Protein AF-A0A1F6EHT1-F1 (afdb_monomer_lite)

pLDDT: mean 70.1, std 18.64, range [30.33, 92.06]

InterPro domains:
  IPR003477 mRNA interferase PemK-like [PF02452] (6-101)
  IPR011067 Plasmid maintenance toxin/Cell growth inhibitor [G3DSA:2.30.30.110] (2-105)

Secondary structure (DSSP, 8-state):
--HHHHHHSEEEE--EES-----TTEEEE-S--B-----S-------S-TTS-TT--TT---EEEESS--EEEESTTTTPPP--B--HHHHHHHHHHHHHHTTSS--

Organism: NCBI:txid1798511

Sequence (107 aa):
MRSYTKASGLCTVCPITSQVKGYANEISLTGDVERARYESAAFVSSSRGARNRSRFTTGGIVGAILSDQHKTIDIDARALRRVGKVPPAVLADIRTHIGLILGIIPA

Structure (mmCIF, N/CA/C/O backbone):
data_AF-A0A1F6EHT1-F1
#
_entry.id   AF-A0A1F6EHT1-F1
#
loop_
_atom_site.group_PDB
_atom_site.id
_atom_site.type_symbol
_atom_site.label_atom_id
_atom_site.label_alt_id
_atom_site.label_comp_id
_atom_site.label_asym_id
_atom_site.label_entity_id
_atom_site.label_seq_id
_atom_site.pdbx_PDB_ins_code
_atom_site.Cartn_x
_atom_site.Cartn_y
_atom_site.Cartn_z
_atom_site.occupancy
_atom_site.B_iso_or_equiv
_atom_site.auth_seq_id
_atom_site.auth_comp_id
_atom_site.auth_asym_id
_atom_site.auth_atom_id
_atom_site.pdbx_PDB_model_num
ATOM 1 N N . MET A 1 1 ? 1.985 -1.085 -14.620 1.00 59.44 1 MET A N 1
ATOM 2 C CA . MET A 1 1 ? 3.240 -0.903 -13.855 1.00 59.44 1 MET A CA 1
ATOM 3 C C . MET A 1 1 ? 3.783 0.476 -14.166 1.00 59.44 1 MET A C 1
ATOM 5 O O . MET A 1 1 ? 3.629 0.908 -15.301 1.00 59.44 1 MET A O 1
ATOM 9 N N . ARG A 1 2 ? 4.326 1.189 -13.173 1.00 69.88 2 ARG A N 1
ATOM 10 C CA . ARG A 1 2 ? 4.923 2.516 -13.395 1.00 69.88 2 ARG A CA 1
ATOM 11 C C . ARG A 1 2 ? 6.262 2.371 -14.124 1.00 69.88 2 ARG A C 1
ATOM 13 O O . ARG A 1 2 ? 6.913 1.337 -14.003 1.00 69.88 2 ARG A O 1
ATOM 20 N N . SER A 1 3 ? 6.670 3.417 -14.836 1.00 65.44 3 SER A N 1
ATOM 21 C CA . SER A 1 3 ? 7.888 3.464 -15.657 1.00 65.44 3 SER A CA 1
ATOM 22 C C . SER A 1 3 ? 9.146 3.068 -14.873 1.00 65.44 3 SER A C 1
ATOM 24 O O . SER A 1 3 ? 9.968 2.310 -15.375 1.00 65.44 3 SER A O 1
ATOM 26 N N . TYR A 1 4 ? 9.239 3.491 -13.606 1.00 70.88 4 TYR A N 1
ATOM 27 C CA . TYR A 1 4 ? 10.358 3.170 -12.713 1.00 70.88 4 TYR A CA 1
ATOM 28 C C . TYR A 1 4 ? 10.509 1.666 -12.448 1.00 70.88 4 TYR A C 1
ATOM 30 O O . TYR A 1 4 ? 11.607 1.135 -12.531 1.00 70.88 4 TYR A O 1
ATOM 38 N N . THR A 1 5 ? 9.401 0.962 -12.207 1.00 77.25 5 THR A N 1
ATOM 39 C CA . THR A 1 5 ? 9.394 -0.481 -11.920 1.00 77.25 5 THR A CA 1
ATOM 40 C C . THR A 1 5 ? 9.936 -1.306 -13.091 1.00 77.25 5 THR A C 1
ATOM 42 O O . THR A 1 5 ? 10.556 -2.341 -12.883 1.00 77.25 5 THR A O 1
ATOM 45 N N . LYS A 1 6 ? 9.716 -0.842 -14.329 1.00 75.56 6 LYS A N 1
ATOM 46 C CA . LYS A 1 6 ? 10.258 -1.476 -15.539 1.00 75.56 6 LYS A CA 1
ATOM 47 C C . LYS A 1 6 ? 11.750 -1.178 -15.722 1.00 75.56 6 LYS A C 1
ATOM 49 O O . LYS A 1 6 ? 12.467 -2.018 -16.243 1.00 75.56 6 LYS A O 1
ATOM 54 N N . ALA A 1 7 ? 12.197 0.012 -15.326 1.00 79.06 7 ALA A N 1
ATOM 55 C CA . ALA A 1 7 ? 13.584 0.435 -15.479 1.00 79.06 7 ALA A CA 1
ATOM 56 C C . ALA A 1 7 ? 14.520 -0.198 -14.436 1.00 79.06 7 ALA A C 1
ATOM 58 O O . ALA A 1 7 ? 15.658 -0.508 -14.763 1.00 79.06 7 ALA A O 1
ATOM 59 N N . SER A 1 8 ? 14.054 -0.385 -13.196 1.00 82.00 8 SER A N 1
ATOM 60 C CA . SER A 1 8 ? 14.879 -0.917 -12.104 1.00 82.00 8 SER A CA 1
ATOM 61 C C . SER A 1 8 ? 14.806 -2.435 -11.936 1.00 82.00 8 SER A 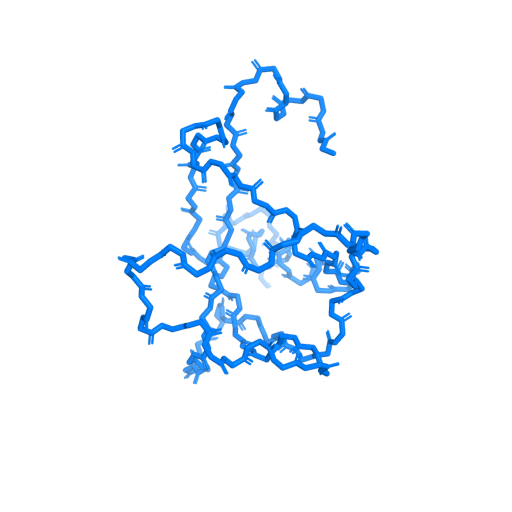C 1
ATOM 63 O O . SER A 1 8 ? 15.639 -2.987 -11.228 1.00 82.00 8 SER A O 1
ATOM 65 N N . GLY A 1 9 ? 13.787 -3.102 -12.491 1.00 83.25 9 GLY A N 1
ATOM 66 C CA . GLY A 1 9 ? 13.484 -4.509 -12.180 1.00 83.25 9 GLY A CA 1
ATOM 67 C C . GLY A 1 9 ? 13.008 -4.736 -10.735 1.00 83.25 9 GLY A C 1
ATOM 68 O O . GLY A 1 9 ? 12.704 -5.862 -10.345 1.00 83.25 9 GLY A O 1
ATOM 69 N N . LEU A 1 10 ? 12.896 -3.670 -9.932 1.00 86.81 10 LEU A N 1
ATOM 70 C CA . LEU A 1 10 ? 12.541 -3.721 -8.518 1.00 86.81 10 LEU A CA 1
ATOM 71 C C . LEU A 1 10 ? 11.127 -3.192 -8.278 1.00 86.81 10 LEU A C 1
ATOM 73 O O . LEU A 1 10 ? 10.684 -2.204 -8.876 1.00 86.81 10 LEU A O 1
ATOM 77 N N . CYS A 1 11 ? 10.426 -3.805 -7.327 1.00 86.06 11 CYS A N 1
ATOM 78 C CA . CYS A 1 11 ? 9.172 -3.279 -6.806 1.00 86.06 11 CYS A CA 1
ATOM 79 C C . CYS A 1 11 ? 9.140 -3.254 -5.277 1.00 86.06 11 CYS A C 1
ATOM 81 O O . CYS A 1 11 ? 9.683 -4.124 -4.594 1.00 86.06 11 CYS A O 1
ATOM 83 N N . THR A 1 12 ? 8.464 -2.237 -4.745 1.00 87.25 12 THR A N 1
ATOM 84 C CA . THR A 1 12 ? 8.114 -2.153 -3.327 1.00 87.25 12 THR A CA 1
ATOM 85 C C . THR A 1 12 ? 6.776 -2.843 -3.111 1.00 87.25 12 THR A C 1
ATOM 87 O O . THR A 1 12 ? 5.800 -2.554 -3.808 1.00 87.25 12 THR A O 1
ATOM 90 N N . VAL A 1 13 ? 6.723 -3.748 -2.139 1.00 88.00 13 VAL A N 1
ATOM 91 C CA . VAL A 1 13 ? 5.526 -4.519 -1.800 1.00 88.00 13 VAL A CA 1
ATOM 92 C C . VAL A 1 13 ? 5.200 -4.412 -0.315 1.00 88.00 13 VAL A C 1
ATOM 94 O O . VAL A 1 13 ? 6.097 -4.305 0.520 1.00 88.00 13 VAL A O 1
ATOM 97 N N . CYS A 1 14 ? 3.907 -4.485 0.003 1.00 86.50 14 CYS A N 1
ATOM 98 C CA . CYS A 1 14 ? 3.404 -4.677 1.364 1.00 86.50 14 CYS A CA 1
ATOM 99 C C . CYS A 1 14 ? 2.887 -6.122 1.480 1.00 86.50 14 CYS A C 1
ATOM 101 O O . CYS A 1 14 ? 2.048 -6.518 0.663 1.00 86.50 14 CYS A O 1
ATOM 103 N N . PRO A 1 15 ? 3.391 -6.937 2.421 1.00 86.56 15 PRO A N 1
ATOM 104 C CA . PRO A 1 15 ? 2.912 -8.295 2.633 1.00 86.56 15 PRO A CA 1
ATOM 105 C C . PRO A 1 15 ? 1.422 -8.334 2.983 1.00 86.56 15 PRO A C 1
ATOM 107 O O . PRO A 1 15 ? 0.916 -7.474 3.700 1.00 86.56 15 PRO A O 1
ATOM 110 N N . ILE A 1 16 ? 0.739 -9.377 2.509 1.00 83.62 16 ILE A N 1
ATOM 111 C CA . ILE A 1 16 ? -0.645 -9.691 2.877 1.00 83.62 16 ILE A CA 1
ATOM 112 C C . ILE A 1 16 ? -0.632 -10.971 3.709 1.00 83.62 16 ILE A C 1
ATOM 114 O O . ILE A 1 16 ? -0.009 -11.963 3.319 1.00 83.62 16 ILE A O 1
ATOM 118 N N . THR A 1 17 ? -1.333 -10.955 4.837 1.00 81.19 17 THR A N 1
ATOM 119 C CA . THR A 1 17 ? -1.531 -12.111 5.714 1.00 81.19 17 THR A CA 1
ATOM 120 C C . THR A 1 17 ? -3.010 -12.468 5.804 1.00 81.19 17 THR A C 1
ATOM 122 O O . THR A 1 17 ? -3.879 -11.605 5.762 1.00 81.19 17 THR A O 1
ATOM 125 N N . SER A 1 18 ? -3.310 -13.757 5.944 1.00 73.44 18 SER A N 1
ATOM 126 C CA . SER A 1 18 ? -4.666 -14.241 6.233 1.00 73.44 18 SER A CA 1
ATOM 127 C C . SER A 1 18 ? -5.007 -14.194 7.726 1.00 73.44 18 SER A C 1
ATOM 129 O O . SER A 1 18 ? -6.122 -14.528 8.108 1.00 73.44 18 SER A O 1
ATOM 131 N N . GLN A 1 19 ? -4.031 -13.887 8.581 1.00 78.19 19 GLN A N 1
ATOM 132 C CA . GLN A 1 19 ? -4.225 -13.753 10.020 1.00 78.19 19 GLN A CA 1
ATOM 133 C C . GLN A 1 19 ? -4.341 -12.273 10.356 1.00 78.19 19 GLN A C 1
ATOM 135 O O . GLN A 1 19 ? -3.330 -11.576 10.341 1.00 78.19 19 GLN A O 1
ATOM 140 N N . VAL A 1 20 ? -5.560 -11.824 10.643 1.00 76.56 20 VAL A N 1
ATOM 141 C CA . VAL A 1 20 ? -5.814 -10.487 11.183 1.00 76.56 20 VAL A CA 1
ATOM 142 C C . VAL A 1 20 ? -5.546 -10.548 12.680 1.00 76.56 20 VAL A C 1
ATOM 144 O O . VAL A 1 20 ? -6.171 -11.340 13.386 1.00 76.56 20 VAL A O 1
ATOM 147 N N . LYS A 1 21 ? -4.582 -9.763 13.149 1.00 74.81 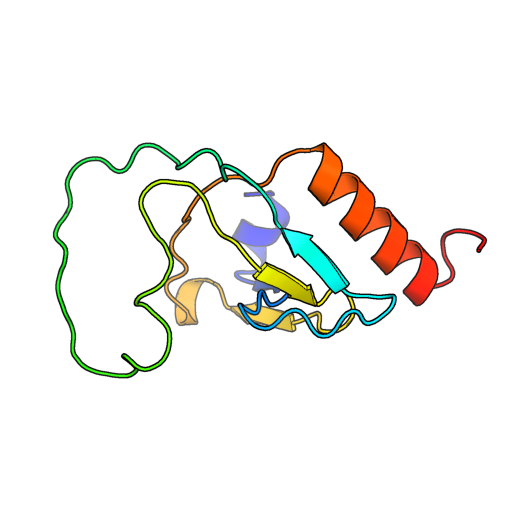21 LYS A N 1
ATOM 148 C CA . LYS A 1 21 ? -4.222 -9.655 14.566 1.00 74.81 21 LYS A CA 1
ATOM 149 C C . LYS A 1 21 ? -4.742 -8.361 15.187 1.00 74.81 21 LYS A C 1
ATOM 151 O O . LYS A 1 21 ? -4.790 -8.269 16.408 1.00 74.81 21 LYS A O 1
ATOM 156 N N . GLY A 1 22 ? -5.171 -7.403 14.364 1.00 74.38 22 GLY A N 1
ATOM 157 C CA . GLY A 1 22 ? -5.786 -6.156 14.816 1.00 74.38 22 GLY A CA 1
ATOM 158 C C . GLY A 1 22 ? -4.772 -5.115 15.280 1.00 74.38 22 GLY A C 1
ATOM 159 O O . GLY A 1 22 ? -5.106 -4.260 16.096 1.00 74.38 22 GLY A O 1
ATOM 160 N N . TYR A 1 23 ? -3.529 -5.187 14.801 1.00 77.31 23 TYR A N 1
ATOM 161 C CA . TYR A 1 23 ? -2.560 -4.128 15.069 1.00 77.31 23 TYR A CA 1
ATOM 162 C C . TYR A 1 23 ? -2.970 -2.829 14.371 1.00 77.31 23 TYR A C 1
ATOM 164 O O . TYR A 1 23 ? -3.599 -2.851 13.315 1.00 77.31 23 TYR A O 1
ATOM 172 N N . ALA A 1 24 ? -2.569 -1.690 14.937 1.00 69.75 24 ALA A N 1
ATOM 173 C CA . ALA A 1 24 ? -2.928 -0.368 14.419 1.00 69.75 24 ALA A CA 1
ATOM 174 C C . ALA A 1 24 ? -2.472 -0.134 12.964 1.00 69.75 24 ALA A C 1
ATOM 176 O O . ALA A 1 24 ? -3.042 0.681 12.256 1.00 69.75 24 ALA A O 1
ATOM 177 N N . ASN A 1 25 ? -1.454 -0.866 12.517 1.00 76.75 25 ASN A N 1
ATOM 178 C CA . ASN A 1 25 ? -0.855 -0.821 11.186 1.00 76.75 25 ASN A CA 1
ATOM 179 C C . ASN A 1 25 ? -1.321 -1.966 10.261 1.00 76.75 25 ASN A C 1
ATOM 181 O O . ASN A 1 25 ? -0.765 -2.158 9.178 1.00 76.75 25 ASN A O 1
ATOM 185 N N . GLU A 1 26 ? -2.332 -2.738 10.663 1.00 79.06 26 GLU A N 1
ATOM 186 C CA . GLU A 1 26 ? -2.996 -3.704 9.791 1.00 79.06 26 GLU A CA 1
ATOM 187 C C . GLU A 1 26 ? -4.168 -3.041 9.064 1.00 79.06 26 GLU A C 1
ATOM 189 O O . GLU A 1 26 ? -5.073 -2.490 9.685 1.00 79.06 26 GLU A O 1
ATOM 194 N N . ILE A 1 27 ? -4.177 -3.118 7.732 1.00 81.81 27 ILE A N 1
ATOM 195 C CA . ILE A 1 27 ? -5.304 -2.637 6.921 1.00 81.81 27 ILE A CA 1
ATOM 196 C C . ILE A 1 27 ? -6.119 -3.839 6.473 1.00 81.81 27 ILE A C 1
ATOM 198 O O . ILE A 1 27 ? -5.626 -4.692 5.727 1.00 81.81 27 ILE A O 1
ATOM 202 N N . SER A 1 28 ? -7.368 -3.903 6.927 1.00 79.19 28 SER A N 1
ATOM 203 C CA . SER A 1 28 ? -8.297 -4.974 6.581 1.00 79.19 28 SER A CA 1
ATOM 204 C C . SER A 1 28 ? -8.584 -4.991 5.081 1.00 79.19 28 SER A C 1
ATOM 206 O O . SER A 1 28 ? -9.090 -4.032 4.503 1.00 79.19 28 SER A O 1
ATOM 208 N N . LEU A 1 29 ? -8.284 -6.122 4.452 1.00 74.12 29 LEU A N 1
ATOM 209 C CA . LEU A 1 29 ? -8.735 -6.462 3.114 1.00 74.12 29 LEU A CA 1
ATOM 210 C C . LEU A 1 29 ? -10.034 -7.242 3.236 1.00 74.12 29 LEU A C 1
ATOM 212 O O . LEU A 1 29 ? -10.029 -8.446 3.498 1.00 74.12 29 LEU A O 1
ATOM 216 N N . THR A 1 30 ? -11.135 -6.533 3.023 1.00 63.12 30 THR A N 1
ATOM 217 C CA . THR A 1 30 ? -12.473 -7.111 2.968 1.00 63.12 30 THR A CA 1
ATOM 218 C C . THR A 1 30 ? -13.080 -6.741 1.620 1.00 63.12 30 THR A C 1
ATOM 220 O O . THR A 1 30 ? -13.457 -5.595 1.404 1.00 63.12 30 THR A O 1
ATOM 223 N N . GLY A 1 31 ? -13.145 -7.705 0.701 1.00 58.94 31 GLY A N 1
ATOM 224 C CA . GLY A 1 31 ? -13.916 -7.577 -0.539 1.00 58.94 31 GLY A CA 1
ATOM 225 C C . GLY A 1 31 ? -13.098 -7.510 -1.831 1.00 58.94 31 GLY A C 1
ATOM 226 O O . GLY A 1 31 ? -12.098 -6.803 -1.942 1.00 58.94 31 GLY A O 1
ATOM 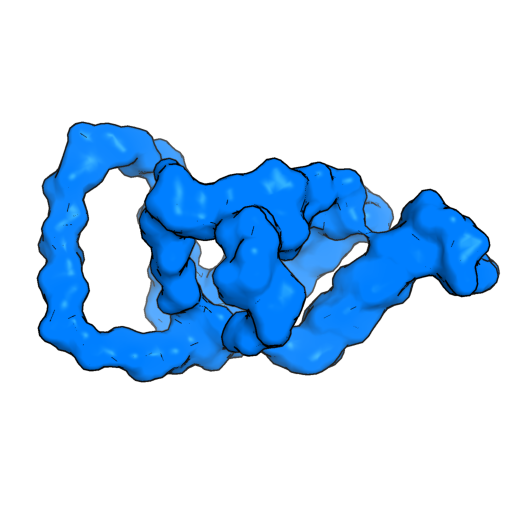227 N N . ASP A 1 32 ? -13.552 -8.319 -2.792 1.00 51.84 32 ASP A N 1
ATOM 228 C CA . ASP A 1 32 ? -13.408 -8.234 -4.249 1.00 51.84 32 ASP A CA 1
ATOM 229 C C . ASP A 1 32 ? -12.239 -7.393 -4.777 1.00 51.84 32 ASP A C 1
ATOM 231 O O . ASP A 1 32 ? -12.400 -6.317 -5.354 1.00 51.84 32 ASP A O 1
ATOM 235 N N . VAL A 1 33 ? -11.024 -7.937 -4.677 1.00 55.06 33 VAL A N 1
ATOM 236 C CA . VAL A 1 33 ? -9.991 -7.578 -5.655 1.00 55.06 33 VAL A CA 1
ATOM 237 C C . VAL A 1 33 ? -10.559 -7.895 -7.030 1.00 55.06 33 VAL A C 1
ATOM 239 O O . VAL A 1 33 ? -10.773 -9.066 -7.351 1.00 55.06 33 VAL A O 1
ATOM 242 N N . GLU A 1 34 ? -10.781 -6.856 -7.832 1.00 54.44 34 GLU A N 1
ATOM 243 C CA . GLU A 1 34 ? -11.211 -6.978 -9.218 1.00 54.44 34 GLU A CA 1
ATOM 244 C C . GLU A 1 34 ? -10.177 -7.869 -9.921 1.00 54.44 34 GLU A C 1
ATOM 246 O O . GLU A 1 34 ? -9.026 -7.462 -10.158 1.00 54.44 34 GLU A O 1
ATOM 251 N N . ARG A 1 35 ? -10.524 -9.151 -10.120 1.00 52.59 35 ARG A N 1
ATOM 252 C CA . ARG A 1 35 ? -9.614 -10.116 -10.738 1.00 52.59 35 ARG A CA 1
ATOM 253 C C . ARG A 1 35 ? -9.336 -9.583 -12.133 1.00 52.59 35 ARG A C 1
ATOM 255 O O . ARG A 1 35 ? -10.253 -9.403 -12.929 1.00 52.59 35 ARG A O 1
ATOM 262 N N . ALA A 1 36 ? -8.064 -9.342 -12.440 1.00 46.44 36 ALA A N 1
ATOM 263 C CA . ALA A 1 36 ? -7.674 -9.151 -13.828 1.00 46.44 36 ALA A CA 1
ATOM 264 C C . ALA A 1 36 ? -8.109 -10.428 -14.561 1.00 46.44 36 ALA A C 1
ATOM 266 O O . ALA A 1 36 ? -7.710 -11.509 -14.124 1.00 46.44 36 ALA A O 1
ATOM 267 N N . ARG A 1 37 ? -8.997 -10.307 -15.564 1.00 40.47 37 ARG A N 1
ATOM 268 C CA . ARG A 1 37 ? -9.560 -11.440 -16.318 1.00 40.47 37 ARG A CA 1
ATOM 269 C C . ARG A 1 37 ? -8.468 -12.479 -16.569 1.00 40.47 37 ARG A C 1
ATOM 271 O O . ARG A 1 37 ? -7.484 -12.207 -17.248 1.00 40.47 37 ARG A O 1
ATOM 278 N N . TYR A 1 38 ? -8.637 -13.639 -15.949 1.00 38.78 38 TYR A N 1
ATOM 279 C CA . TYR A 1 38 ? -7.767 -14.787 -16.125 1.00 38.78 38 TYR A CA 1
ATOM 280 C C . TYR A 1 38 ? -8.252 -15.485 -17.397 1.00 38.78 38 TYR A C 1
ATOM 282 O O . TYR A 1 38 ? -9.193 -16.273 -17.341 1.00 38.78 38 TYR A O 1
ATOM 290 N N . GLU A 1 39 ? -7.684 -15.159 -18.556 1.00 37.19 39 GLU A N 1
ATOM 291 C CA . GLU A 1 39 ? -7.813 -16.050 -19.710 1.00 37.19 39 GLU A CA 1
ATOM 292 C C . GLU A 1 39 ? -6.999 -17.315 -19.412 1.00 37.19 39 GLU A C 1
ATOM 294 O O . GLU A 1 39 ? -5.773 -17.310 -19.378 1.00 37.19 39 GLU A O 1
ATOM 299 N N . SER A 1 40 ? -7.731 -18.375 -19.066 1.00 38.78 40 SER A N 1
ATOM 300 C CA . SER A 1 40 ? -7.523 -19.761 -19.494 1.00 38.78 40 SER A CA 1
ATOM 301 C C . SER A 1 40 ? -6.080 -20.239 -19.707 1.00 38.78 40 SER A C 1
ATOM 303 O O . SER A 1 40 ? -5.755 -20.753 -20.771 1.00 38.78 40 SER A O 1
ATOM 305 N N . ALA A 1 41 ? -5.214 -20.159 -18.697 1.00 32.59 41 ALA A N 1
ATOM 306 C CA . ALA A 1 41 ? -3.934 -20.865 -18.730 1.00 32.59 41 ALA A CA 1
ATOM 307 C C . ALA A 1 41 ? -3.684 -21.608 -17.414 1.00 32.59 41 ALA A C 1
ATOM 309 O O . ALA A 1 41 ? -3.240 -21.042 -16.417 1.00 32.59 41 ALA A O 1
ATOM 310 N N . ALA A 1 42 ? -4.030 -22.895 -17.458 1.00 30.33 42 ALA A N 1
ATOM 311 C CA . ALA A 1 42 ? -3.429 -24.005 -16.732 1.00 30.33 42 ALA A CA 1
ATOM 312 C C . ALA A 1 42 ? -3.040 -23.756 -15.262 1.00 30.33 42 ALA A C 1
ATOM 314 O O . ALA A 1 42 ? -1.947 -23.307 -14.913 1.00 30.33 42 ALA A O 1
ATOM 315 N N . PHE A 1 43 ? -3.928 -24.211 -14.383 1.00 35.53 43 PHE A N 1
ATOM 316 C CA . PHE A 1 43 ? -3.577 -24.693 -13.055 1.00 35.53 43 PHE A CA 1
ATOM 317 C C . PHE A 1 43 ? -2.539 -25.828 -13.184 1.00 35.53 43 PHE A C 1
ATOM 319 O O . PHE A 1 43 ? -2.888 -26.997 -13.292 1.00 35.53 43 PHE A O 1
ATOM 326 N N . VAL A 1 44 ? -1.249 -25.483 -13.206 1.00 33.50 44 VAL A N 1
ATOM 327 C CA . VAL A 1 44 ? -0.154 -26.442 -13.018 1.00 33.50 44 VAL A CA 1
ATOM 328 C C . VAL A 1 44 ? 0.186 -26.448 -11.537 1.00 33.50 44 VAL A C 1
ATOM 330 O O . VAL A 1 44 ? 0.825 -25.535 -11.005 1.00 33.50 44 VAL A O 1
ATOM 333 N N . SER A 1 45 ? -0.280 -27.491 -10.853 1.00 37.47 45 SER A N 1
ATOM 334 C CA . SER A 1 45 ? 0.126 -27.822 -9.494 1.00 37.47 45 SER A CA 1
ATOM 335 C C . SER A 1 45 ? 1.588 -28.282 -9.492 1.00 37.47 45 SER A C 1
ATOM 337 O O . SER A 1 45 ? 1.883 -29.473 -9.492 1.00 37.47 45 SER A O 1
ATOM 339 N N . SER A 1 46 ? 2.523 -27.332 -9.490 1.00 33.00 46 SER A N 1
ATOM 340 C CA . SER A 1 46 ? 3.919 -27.610 -9.155 1.00 33.00 46 SER A CA 1
ATOM 341 C C . SER A 1 46 ? 4.080 -27.554 -7.636 1.00 33.00 46 SER A C 1
ATOM 343 O O . SER A 1 46 ? 4.003 -26.511 -6.975 1.00 33.00 46 SER A O 1
ATOM 345 N N . SER A 1 47 ? 4.200 -28.750 -7.085 1.00 40.19 47 SER A N 1
ATOM 346 C CA . SER A 1 47 ? 4.306 -29.134 -5.689 1.00 40.19 47 SER A CA 1
ATOM 347 C C . SER A 1 47 ? 5.644 -28.700 -5.090 1.00 40.19 47 SER A C 1
ATOM 349 O O . SER A 1 47 ? 6.576 -29.484 -4.995 1.00 40.19 47 SER A O 1
ATOM 351 N N . ARG A 1 48 ? 5.730 -27.445 -4.631 1.00 36.50 48 ARG A N 1
ATOM 352 C CA . ARG A 1 48 ? 6.640 -26.990 -3.559 1.00 36.50 48 ARG A CA 1
ATOM 353 C C . ARG A 1 48 ? 6.064 -25.707 -2.937 1.00 36.50 48 ARG A C 1
ATOM 355 O O . ARG A 1 48 ? 5.769 -24.736 -3.631 1.00 36.50 48 ARG A O 1
ATOM 362 N N . GLY A 1 49 ? 5.793 -25.730 -1.627 1.00 37.22 49 GLY A N 1
ATOM 363 C CA . GLY A 1 49 ? 5.305 -24.571 -0.851 1.00 37.22 49 GLY A CA 1
ATOM 364 C C . GLY A 1 49 ? 3.781 -24.436 -0.679 1.00 37.22 49 GLY A C 1
ATOM 365 O O . GLY A 1 49 ? 3.262 -23.331 -0.547 1.00 37.22 49 GLY A O 1
ATOM 366 N N . ALA A 1 50 ? 3.017 -25.529 -0.722 1.00 40.66 50 ALA A N 1
ATOM 367 C CA . ALA A 1 50 ? 1.551 -25.543 -0.615 1.00 40.66 50 ALA A CA 1
ATOM 368 C C . ALA A 1 50 ? 1.003 -25.500 0.834 1.00 40.66 50 ALA A C 1
ATOM 370 O O . ALA A 1 50 ? 0.120 -26.277 1.167 1.00 40.66 50 ALA A O 1
ATOM 371 N N . ARG A 1 51 ? 1.496 -24.608 1.710 1.00 47.25 51 ARG A N 1
ATOM 372 C CA . ARG A 1 51 ? 0.948 -24.491 3.084 1.00 47.25 51 ARG A CA 1
ATOM 373 C C . ARG A 1 51 ? -0.073 -23.369 3.298 1.00 47.25 51 ARG A C 1
ATOM 375 O O . ARG A 1 51 ? -0.780 -23.413 4.292 1.00 47.25 51 ARG A O 1
ATOM 382 N N . ASN A 1 52 ? -0.208 -22.402 2.382 1.00 47.12 52 ASN A N 1
ATOM 383 C CA . ASN A 1 52 ? -1.139 -21.275 2.584 1.00 47.12 52 ASN A CA 1
ATOM 384 C C . ASN A 1 52 ? -1.844 -20.781 1.300 1.00 47.12 52 ASN A C 1
ATOM 386 O O . ASN A 1 52 ? -2.113 -19.596 1.144 1.00 47.12 52 ASN A O 1
ATOM 390 N N . ARG A 1 53 ? -2.097 -21.678 0.331 1.00 45.75 53 ARG A N 1
ATOM 391 C CA . ARG A 1 53 ? -2.732 -21.339 -0.967 1.00 45.75 53 ARG A CA 1
ATOM 392 C C . ARG A 1 53 ? -4.240 -21.629 -1.041 1.00 45.75 53 ARG A C 1
ATOM 394 O O . ARG A 1 53 ? -4.874 -21.239 -2.012 1.00 45.75 53 ARG A O 1
ATOM 401 N N . SER A 1 54 ? -4.817 -22.279 -0.029 1.00 38.59 54 SER A N 1
ATOM 402 C CA . SER A 1 54 ? -6.169 -22.866 -0.088 1.00 38.59 54 SER A CA 1
ATOM 403 C C . SER A 1 54 ? -7.331 -21.916 0.253 1.00 38.59 54 SER A C 1
ATOM 405 O O . SER A 1 54 ? -8.473 -22.363 0.251 1.00 38.59 54 SER A O 1
ATOM 407 N N . ARG A 1 55 ? -7.098 -20.635 0.576 1.00 43.78 55 ARG A N 1
ATOM 408 C CA . ARG A 1 55 ? -8.181 -19.732 1.036 1.00 43.78 55 ARG A CA 1
ATOM 409 C C . ARG A 1 55 ? -8.450 -18.511 0.162 1.00 43.78 55 ARG A C 1
ATOM 411 O O . ARG A 1 55 ? -9.237 -17.657 0.541 1.00 43.78 55 ARG A O 1
ATOM 418 N N . PHE A 1 56 ? -7.865 -18.453 -1.029 1.00 49.25 56 PHE A N 1
ATOM 419 C CA . PHE A 1 56 ? -8.245 -17.466 -2.041 1.00 49.25 56 PHE A CA 1
ATOM 420 C C . PHE A 1 56 ? -9.490 -17.968 -2.791 1.00 49.25 56 PHE A C 1
ATOM 422 O O . PHE A 1 56 ? -9.390 -18.468 -3.912 1.00 49.25 56 PHE A O 1
ATOM 429 N N . THR A 1 57 ? -10.652 -17.942 -2.134 1.00 39.81 57 THR A N 1
ATOM 430 C CA . THR A 1 57 ? -11.915 -18.437 -2.703 1.00 39.81 57 THR A CA 1
ATOM 431 C C . THR A 1 57 ? -12.485 -17.470 -3.750 1.00 39.81 57 THR A C 1
ATOM 433 O O . THR A 1 57 ? -11.988 -16.365 -3.973 1.00 39.81 57 THR A O 1
ATOM 436 N N . THR A 1 58 ? -13.519 -17.927 -4.453 1.00 35.00 58 THR A N 1
ATOM 437 C CA . THR A 1 58 ? -14.230 -17.253 -5.554 1.00 35.00 58 THR A CA 1
ATOM 438 C C . THR A 1 58 ? -14.898 -15.911 -5.170 1.00 35.00 58 THR A C 1
ATOM 440 O O . THR A 1 58 ? -15.470 -15.272 -6.042 1.00 35.00 58 THR A O 1
ATOM 443 N N . GLY A 1 59 ? -14.776 -15.435 -3.921 1.00 44.09 59 GLY A N 1
ATOM 444 C CA . GLY A 1 59 ? -15.445 -14.233 -3.385 1.00 44.09 59 GLY A CA 1
ATOM 445 C C . GLY A 1 59 ? -14.520 -13.213 -2.701 1.00 44.09 59 GLY A C 1
ATOM 446 O O . GLY A 1 59 ? -14.874 -12.662 -1.666 1.00 44.09 59 GLY A O 1
ATOM 447 N N . GLY A 1 60 ? -13.311 -13.004 -3.232 1.00 56.31 60 GLY A N 1
ATOM 448 C CA . GLY A 1 60 ? -12.380 -11.983 -2.734 1.00 56.31 60 GLY A CA 1
ATOM 449 C C . GLY A 1 60 ? -11.258 -12.518 -1.835 1.00 56.31 60 GLY A C 1
ATOM 450 O O . GLY A 1 60 ? -11.241 -13.674 -1.419 1.00 56.31 60 GLY A O 1
ATOM 451 N N . ILE A 1 61 ? -10.249 -11.676 -1.593 1.00 63.72 61 ILE A N 1
ATOM 452 C CA . ILE A 1 61 ? -9.155 -11.965 -0.656 1.00 63.72 61 ILE A CA 1
ATOM 453 C C . ILE A 1 61 ? -9.570 -11.398 0.699 1.00 63.72 61 ILE A C 1
ATOM 455 O O . ILE A 1 61 ? -9.745 -10.188 0.807 1.00 63.72 61 ILE A O 1
ATOM 459 N N . VAL A 1 62 ? -9.701 -12.258 1.711 1.00 69.44 62 VAL A N 1
ATOM 460 C CA . VAL A 1 62 ? -9.916 -11.842 3.104 1.00 69.44 62 VAL A CA 1
ATOM 461 C C . VAL A 1 62 ? -8.588 -11.921 3.850 1.00 69.44 62 VAL A C 1
ATOM 463 O O . VAL A 1 62 ? -7.948 -12.977 3.871 1.00 69.44 62 VAL A O 1
ATOM 466 N N . GLY A 1 63 ? -8.154 -10.810 4.440 1.00 79.75 63 GLY A N 1
ATOM 467 C CA . GLY A 1 63 ? -6.896 -10.748 5.182 1.00 79.75 63 GLY A CA 1
ATOM 468 C C . GLY A 1 63 ? -6.549 -9.349 5.678 1.00 79.75 63 GLY A C 1
ATOM 469 O O . GLY A 1 63 ? -7.388 -8.457 5.670 1.00 79.75 63 GLY A O 1
ATOM 470 N N . ALA A 1 64 ? -5.299 -9.160 6.085 1.00 82.44 64 ALA A N 1
ATOM 471 C CA . ALA A 1 64 ? -4.739 -7.868 6.462 1.00 82.44 64 ALA A CA 1
ATOM 472 C C . ALA A 1 64 ? -3.487 -7.559 5.631 1.00 82.44 64 ALA A C 1
ATOM 474 O O . ALA A 1 64 ? -2.677 -8.449 5.347 1.00 82.44 64 ALA A O 1
ATOM 475 N N . ILE A 1 65 ? -3.324 -6.295 5.245 1.00 87.25 65 ILE A N 1
ATOM 476 C CA . ILE A 1 65 ? -2.071 -5.759 4.706 1.00 87.25 65 ILE A CA 1
ATOM 477 C C . ILE A 1 65 ? -1.222 -5.291 5.877 1.00 87.25 65 ILE A C 1
ATOM 479 O O . ILE A 1 65 ? -1.678 -4.483 6.682 1.00 87.25 65 ILE A O 1
ATOM 483 N N . LEU A 1 66 ? 0.020 -5.762 5.924 1.00 85.44 66 LEU A N 1
ATOM 484 C CA . LEU A 1 66 ? 1.025 -5.318 6.885 1.00 85.44 66 LEU A CA 1
ATOM 485 C C . LEU A 1 66 ? 1.703 -4.070 6.312 1.00 85.44 66 LEU A C 1
ATOM 487 O O . LEU A 1 66 ? 2.652 -4.181 5.527 1.00 85.44 66 LEU A O 1
ATOM 491 N N . SER A 1 67 ? 1.153 -2.888 6.607 1.00 83.69 67 SER A N 1
ATOM 492 C CA . SER A 1 67 ? 1.618 -1.628 6.011 1.00 83.69 67 SER A CA 1
ATOM 493 C C . SER A 1 67 ? 2.934 -1.122 6.595 1.00 83.69 67 SER A C 1
ATOM 495 O O . SER A 1 67 ? 3.422 -0.103 6.149 1.00 83.69 67 SER A O 1
ATOM 497 N N . ASP A 1 68 ? 3.501 -1.802 7.581 1.00 83.31 68 ASP A N 1
ATOM 498 C CA . ASP A 1 68 ? 4.809 -1.539 8.180 1.00 83.31 68 ASP A CA 1
ATOM 499 C C . ASP A 1 68 ? 5.921 -2.410 7.577 1.00 83.31 68 ASP A C 1
ATOM 501 O O . ASP A 1 68 ? 7.082 -2.013 7.506 1.00 83.31 68 ASP A O 1
ATOM 505 N N . GLN A 1 69 ? 5.576 -3.608 7.105 1.00 86.88 69 GLN A N 1
ATOM 506 C CA . GLN A 1 69 ? 6.541 -4.609 6.650 1.00 86.88 69 GLN A CA 1
ATOM 507 C C . GLN A 1 69 ? 6.903 -4.461 5.169 1.00 86.88 69 GLN A C 1
ATOM 509 O O . GLN A 1 69 ? 6.880 -5.439 4.416 1.00 86.88 69 GLN A O 1
ATOM 514 N N . HIS A 1 70 ? 7.251 -3.255 4.727 1.00 86.50 70 HIS A N 1
ATOM 515 C CA . HIS A 1 70 ? 7.633 -3.020 3.335 1.00 86.50 70 HIS A CA 1
ATOM 516 C C . HIS A 1 70 ? 8.862 -3.823 2.926 1.00 86.50 70 HIS A C 1
ATOM 518 O O . HIS A 1 70 ? 9.849 -3.919 3.655 1.00 86.50 70 HIS A O 1
ATOM 524 N N . LYS A 1 71 ? 8.817 -4.379 1.716 1.00 85.31 71 LYS A N 1
ATOM 525 C CA . LYS A 1 71 ? 9.948 -5.098 1.128 1.00 85.31 71 LYS A CA 1
ATOM 526 C C . LYS A 1 71 ? 10.217 -4.586 -0.271 1.00 85.31 71 LYS A C 1
ATOM 528 O O . LYS A 1 71 ? 9.285 -4.380 -1.046 1.00 85.31 71 LYS A O 1
ATOM 533 N N . THR A 1 72 ? 11.493 -4.447 -0.596 1.00 88.81 72 THR A N 1
ATOM 534 C CA . THR A 1 72 ? 11.957 -4.283 -1.973 1.00 88.81 72 THR A CA 1
ATOM 535 C C . THR A 1 72 ? 12.294 -5.662 -2.511 1.00 88.81 72 THR A C 1
ATOM 537 O O . THR A 1 72 ? 13.070 -6.393 -1.895 1.00 88.81 72 THR A O 1
ATOM 540 N N . ILE A 1 73 ? 11.679 -6.043 -3.625 1.00 87.81 73 ILE A N 1
ATOM 541 C CA . ILE A 1 73 ? 11.916 -7.337 -4.262 1.00 87.81 73 ILE A CA 1
ATOM 542 C C . ILE 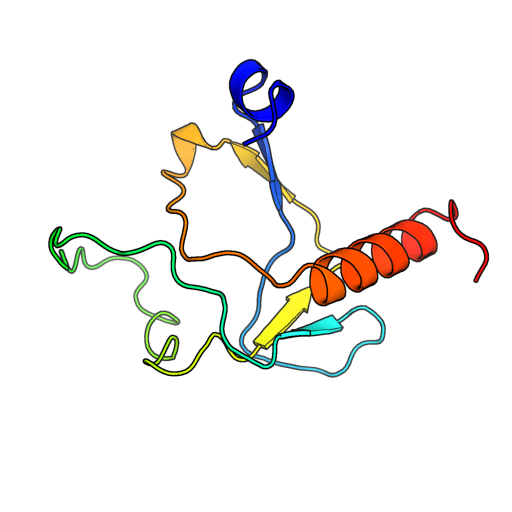A 1 73 ? 12.196 -7.159 -5.749 1.00 87.81 73 ILE A C 1
ATOM 544 O O . ILE A 1 73 ? 11.672 -6.249 -6.390 1.00 87.81 73 ILE A O 1
ATOM 548 N N . ASP A 1 74 ? 13.006 -8.066 -6.275 1.00 86.38 74 ASP A N 1
ATOM 549 C CA . ASP A 1 74 ? 13.235 -8.228 -7.704 1.00 86.38 74 ASP A CA 1
ATOM 550 C C . ASP A 1 74 ? 12.031 -8.935 -8.343 1.00 86.38 74 ASP A C 1
ATOM 552 O O . ASP A 1 74 ? 11.549 -9.959 -7.843 1.00 86.38 74 ASP A O 1
ATOM 556 N N . ILE A 1 75 ? 11.505 -8.340 -9.409 1.00 82.00 75 ILE A N 1
ATOM 557 C CA . ILE A 1 75 ? 10.302 -8.800 -10.103 1.00 82.00 75 ILE A CA 1
ATOM 558 C C . ILE A 1 75 ? 10.606 -10.018 -10.970 1.00 82.00 75 ILE A C 1
ATOM 560 O O . ILE A 1 75 ? 9.810 -10.966 -10.986 1.00 82.00 75 ILE A O 1
ATOM 564 N N . ASP A 1 76 ? 11.750 -10.001 -11.646 1.00 80.81 76 ASP A N 1
ATOM 565 C CA . ASP A 1 76 ? 12.158 -11.014 -12.612 1.00 80.81 76 ASP A CA 1
ATOM 566 C C . ASP A 1 76 ? 12.567 -12.296 -11.878 1.00 80.81 76 ASP A C 1
ATOM 568 O O . ASP A 1 76 ? 12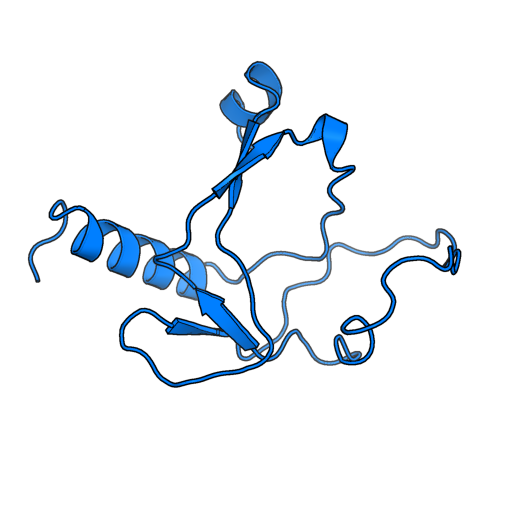.109 -13.390 -12.212 1.00 80.81 76 ASP A O 1
ATOM 572 N N . ALA A 1 77 ? 13.299 -12.164 -10.768 1.00 83.12 77 ALA A N 1
ATOM 573 C CA . ALA A 1 77 ? 13.705 -13.285 -9.921 1.00 83.12 77 ALA A CA 1
ATOM 574 C C . ALA A 1 77 ? 12.542 -13.939 -9.147 1.00 83.12 77 ALA A C 1
ATOM 576 O O . ALA A 1 77 ? 12.696 -15.033 -8.594 1.00 83.12 77 ALA A O 1
ATOM 577 N N . ARG A 1 78 ? 11.383 -13.272 -9.038 1.00 79.56 78 ARG A N 1
ATOM 578 C CA . ARG A 1 78 ? 10.220 -13.757 -8.267 1.00 79.56 78 ARG A CA 1
ATOM 579 C C . ARG A 1 78 ? 9.041 -14.202 -9.125 1.00 79.56 78 ARG A C 1
ATOM 581 O O . ARG A 1 78 ? 8.076 -14.706 -8.549 1.00 79.56 78 ARG A O 1
ATOM 588 N N . ALA A 1 79 ? 9.112 -14.046 -10.451 1.00 78.88 79 ALA A N 1
ATOM 589 C CA . ALA A 1 79 ? 8.049 -14.413 -11.390 1.00 78.88 79 ALA A CA 1
ATOM 590 C C . ALA A 1 79 ? 6.658 -13.946 -10.907 1.00 78.88 79 ALA A C 1
ATOM 592 O O . ALA A 1 79 ? 5.708 -14.729 -10.791 1.00 78.88 79 ALA A O 1
ATOM 593 N N . LEU A 1 80 ? 6.557 -12.665 -10.532 1.00 77.31 80 LEU A N 1
ATOM 594 C CA . LEU A 1 80 ? 5.356 -12.122 -9.902 1.00 77.31 80 LEU A CA 1
ATOM 595 C C . LEU A 1 80 ? 4.155 -12.197 -10.848 1.00 77.31 80 LEU A C 1
ATOM 597 O O . LEU A 1 80 ? 4.163 -11.651 -11.949 1.00 77.31 80 LEU A O 1
ATOM 601 N N . ARG A 1 81 ? 3.070 -12.811 -10.375 1.00 76.19 81 ARG A N 1
ATOM 602 C CA . ARG A 1 81 ? 1.806 -12.883 -11.109 1.00 76.19 81 ARG A CA 1
ATOM 603 C C . ARG A 1 81 ? 0.801 -11.885 -10.556 1.00 76.19 81 ARG A C 1
ATOM 605 O O . ARG A 1 81 ? 0.510 -11.887 -9.360 1.00 76.19 81 ARG A O 1
ATOM 612 N N . ARG A 1 82 ? 0.195 -11.080 -11.431 1.00 75.62 82 ARG A N 1
ATOM 613 C CA . ARG A 1 82 ? -0.889 -10.167 -11.047 1.00 75.62 82 ARG A CA 1
ATOM 614 C C . ARG A 1 82 ? -2.151 -10.966 -10.703 1.00 75.62 82 ARG A C 1
ATOM 616 O O . ARG A 1 82 ? -2.711 -11.637 -11.560 1.00 75.62 82 ARG A O 1
ATOM 623 N N . VAL A 1 83 ? -2.589 -10.891 -9.446 1.00 75.88 83 VAL A N 1
ATOM 624 C CA . VAL A 1 83 ? -3.789 -11.599 -8.950 1.00 75.88 83 VAL A CA 1
ATOM 625 C C . VAL A 1 83 ? -5.059 -10.756 -9.105 1.00 75.88 83 VAL A C 1
ATOM 627 O O . VAL A 1 83 ? -6.137 -11.292 -9.338 1.00 75.88 83 VAL A O 1
ATOM 630 N N . GLY A 1 84 ? -4.939 -9.432 -9.027 1.00 76.56 84 GLY A N 1
ATOM 631 C CA . GLY A 1 84 ? -6.069 -8.515 -9.133 1.00 76.56 84 GLY A CA 1
ATOM 632 C C . GLY A 1 84 ? -5.637 -7.065 -8.976 1.00 76.56 84 GLY A C 1
ATOM 633 O O . GLY A 1 84 ? -4.440 -6.751 -9.026 1.00 76.56 84 GLY A O 1
ATOM 634 N N . LYS A 1 85 ? -6.614 -6.175 -8.815 1.00 79.75 85 LYS A N 1
ATOM 635 C CA . LYS A 1 85 ? -6.398 -4.770 -8.465 1.00 79.75 85 LYS A CA 1
ATOM 636 C C . LYS A 1 85 ? -7.114 -4.463 -7.154 1.00 79.75 85 LYS A C 1
ATOM 638 O O . LYS A 1 85 ? -8.282 -4.789 -6.995 1.00 79.75 85 LYS A O 1
ATOM 643 N N . VAL A 1 86 ? -6.387 -3.850 -6.228 1.00 80.00 86 VAL A N 1
ATOM 644 C CA . VAL A 1 86 ? -6.939 -3.374 -4.958 1.00 80.00 86 VAL A CA 1
ATOM 645 C C . VAL A 1 86 ? -7.762 -2.099 -5.215 1.00 80.00 86 VAL A C 1
ATOM 647 O O . VAL A 1 86 ? -7.326 -1.273 -6.031 1.00 80.00 86 VAL A O 1
ATOM 650 N N . PRO A 1 87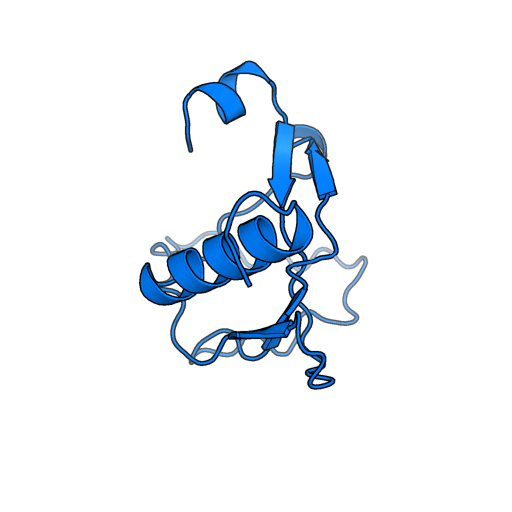 ? -8.924 -1.919 -4.555 1.00 80.19 87 PRO A N 1
ATOM 651 C CA . PRO A 1 87 ? -9.716 -0.698 -4.658 1.00 80.19 87 PRO A CA 1
ATOM 652 C C . PRO A 1 87 ? -8.909 0.568 -4.319 1.00 80.19 87 PRO A C 1
ATOM 654 O O . PRO A 1 87 ? -8.004 0.528 -3.481 1.00 80.19 87 PRO A O 1
ATOM 657 N N . PRO A 1 88 ? -9.225 1.721 -4.936 1.00 81.25 88 PRO A N 1
ATOM 658 C CA . PRO A 1 88 ? -8.496 2.964 -4.692 1.00 81.25 88 PRO A CA 1
ATOM 659 C C . PRO A 1 88 ? -8.611 3.460 -3.244 1.00 81.25 88 PRO A C 1
ATOM 661 O O . PRO A 1 88 ? -7.656 4.059 -2.761 1.00 81.25 88 PRO A O 1
ATOM 664 N N . ALA A 1 89 ? -9.721 3.173 -2.552 1.00 81.31 89 ALA A N 1
ATOM 665 C CA . ALA A 1 89 ? -9.905 3.504 -1.137 1.00 81.31 89 ALA A CA 1
ATOM 666 C C . ALA A 1 89 ? -8.844 2.822 -0.256 1.00 81.31 89 ALA A C 1
ATOM 668 O O . ALA A 1 89 ? -8.098 3.494 0.442 1.00 81.31 89 ALA A O 1
ATOM 669 N N . VAL A 1 90 ? -8.655 1.511 -0.424 1.00 83.62 90 VAL A N 1
ATOM 670 C CA . VAL A 1 90 ? -7.630 0.751 0.311 1.00 83.62 90 VAL A CA 1
ATOM 671 C C . VAL A 1 90 ? -6.217 1.266 -0.001 1.00 83.62 90 VAL A C 1
ATOM 673 O O . VAL A 1 90 ? -5.358 1.324 0.873 1.00 83.62 90 VAL A O 1
ATOM 676 N N . LEU A 1 91 ? -5.944 1.676 -1.248 1.00 85.25 91 LEU A N 1
ATOM 677 C CA . LEU A 1 91 ? -4.661 2.307 -1.587 1.00 85.25 91 LEU A CA 1
ATOM 678 C C . LEU A 1 91 ? -4.463 3.666 -0.899 1.00 85.25 91 LEU A C 1
ATOM 680 O O . LEU A 1 91 ? -3.314 4.040 -0.660 1.00 85.25 91 LEU A O 1
ATOM 684 N N . ALA A 1 92 ? -5.536 4.411 -0.626 1.00 87.81 92 ALA A N 1
ATOM 685 C CA . ALA A 1 92 ? -5.467 5.650 0.138 1.00 87.81 92 ALA A CA 1
ATOM 686 C C . ALA A 1 92 ? -5.110 5.357 1.601 1.00 87.81 92 ALA A C 1
ATOM 688 O O . ALA A 1 92 ? -4.160 5.952 2.102 1.00 87.81 92 ALA A O 1
ATOM 689 N N . ASP A 1 93 ? -5.749 4.361 2.218 1.00 87.62 93 ASP A N 1
ATOM 690 C CA . ASP A 1 93 ? -5.465 3.946 3.600 1.00 87.62 93 ASP A CA 1
ATOM 691 C C . ASP A 1 93 ? -4.003 3.518 3.776 1.00 87.62 93 ASP A C 1
ATOM 693 O O . ASP A 1 93 ? -3.321 3.954 4.703 1.00 87.62 93 ASP A O 1
ATOM 697 N N . ILE A 1 94 ? -3.472 2.741 2.821 1.00 87.38 94 ILE A N 1
ATOM 698 C CA . ILE A 1 94 ? -2.057 2.339 2.819 1.00 87.38 94 ILE A CA 1
ATOM 699 C C . ILE A 1 94 ? -1.145 3.567 2.782 1.00 87.38 94 ILE A C 1
ATOM 701 O O . ILE A 1 94 ? -0.176 3.629 3.530 1.00 87.38 94 ILE A O 1
ATOM 705 N N . ARG A 1 95 ? -1.428 4.555 1.925 1.00 89.69 95 ARG A N 1
ATOM 706 C CA . ARG A 1 95 ? -0.602 5.772 1.837 1.00 89.69 95 ARG A CA 1
ATOM 707 C C . ARG A 1 95 ? -0.645 6.579 3.127 1.00 89.69 95 ARG A C 1
ATOM 709 O O . ARG A 1 95 ? 0.397 7.093 3.521 1.00 89.69 95 ARG A O 1
ATOM 716 N N . THR A 1 96 ? -1.806 6.661 3.770 1.00 89.75 96 THR A N 1
ATOM 717 C CA . THR A 1 96 ? -1.962 7.332 5.062 1.00 89.75 96 THR A CA 1
ATOM 718 C C . THR A 1 96 ? -1.131 6.637 6.134 1.00 89.75 96 THR A C 1
ATOM 720 O O . THR A 1 96 ? -0.300 7.290 6.755 1.00 89.75 96 THR A O 1
ATOM 723 N N . HIS A 1 97 ? -1.244 5.313 6.289 1.00 88.38 97 HIS A N 1
ATOM 724 C CA . HIS A 1 97 ? -0.422 4.566 7.250 1.00 88.38 97 HIS A CA 1
ATOM 725 C C . HIS A 1 97 ? 1.078 4.717 6.999 1.00 88.38 97 HIS A C 1
ATOM 727 O O . HIS A 1 97 ? 1.832 4.973 7.934 1.00 88.38 97 HIS A O 1
ATOM 733 N N . ILE A 1 98 ? 1.522 4.603 5.746 1.00 89.00 98 ILE A N 1
ATOM 734 C CA . ILE A 1 98 ? 2.935 4.806 5.401 1.00 89.00 98 ILE A CA 1
ATOM 735 C C . ILE A 1 98 ? 3.364 6.232 5.745 1.00 89.00 98 ILE A C 1
ATOM 737 O O . ILE A 1 98 ? 4.442 6.437 6.295 1.00 89.00 98 ILE A O 1
ATOM 741 N N . GLY A 1 99 ? 2.525 7.221 5.438 1.00 89.94 99 GLY A N 1
ATOM 742 C CA . GLY A 1 99 ? 2.823 8.616 5.722 1.00 89.94 99 GLY A CA 1
ATOM 743 C C . GLY A 1 99 ? 2.937 8.919 7.215 1.00 89.94 99 GLY A C 1
ATOM 744 O O . GLY A 1 99 ? 3.825 9.677 7.602 1.00 89.94 99 GLY A O 1
ATOM 745 N N . LEU A 1 100 ? 2.104 8.278 8.040 1.00 88.88 100 LEU A N 1
ATOM 746 C CA . LEU A 1 100 ? 2.182 8.339 9.501 1.00 88.88 100 LEU A CA 1
ATOM 747 C C . LEU A 1 100 ? 3.474 7.695 10.022 1.00 88.88 100 LEU A C 1
ATOM 749 O O . LEU A 1 100 ? 4.182 8.303 10.817 1.00 88.88 100 LEU A O 1
ATOM 753 N N . ILE A 1 101 ? 3.830 6.501 9.530 1.00 87.25 101 ILE A N 1
ATOM 754 C CA . ILE A 1 101 ? 5.062 5.794 9.929 1.00 87.25 101 ILE A CA 1
ATOM 755 C C . ILE A 1 101 ? 6.314 6.600 9.560 1.00 87.25 101 ILE A C 1
ATOM 757 O O . ILE A 1 101 ? 7.271 6.651 10.329 1.00 87.25 101 ILE A O 1
ATOM 761 N N . LEU A 1 102 ? 6.317 7.227 8.383 1.00 88.00 102 LEU A N 1
ATOM 762 C CA . LEU A 1 102 ? 7.441 8.028 7.898 1.00 88.00 102 LEU A CA 1
ATOM 763 C C . LEU A 1 102 ? 7.473 9.454 8.474 1.00 88.00 102 LEU A C 1
ATOM 765 O O . LEU A 1 102 ? 8.414 10.188 8.182 1.00 88.00 102 LEU A O 1
ATOM 769 N N . GLY A 1 103 ? 6.462 9.868 9.247 1.00 89.38 103 GLY A N 1
ATOM 770 C CA . GLY A 1 103 ? 6.364 11.222 9.802 1.00 89.38 103 GLY A CA 1
ATOM 771 C C . GLY A 1 103 ? 6.163 12.324 8.753 1.00 89.38 103 GLY A C 1
ATOM 772 O O . GLY A 1 103 ? 6.465 13.484 9.014 1.00 89.38 103 GLY A O 1
ATOM 773 N N . ILE A 1 104 ? 5.683 11.973 7.556 1.00 92.06 104 ILE A N 1
ATOM 774 C CA . ILE A 1 104 ? 5.426 12.923 6.456 1.00 92.06 104 ILE A CA 1
ATOM 775 C C . ILE A 1 104 ? 3.975 13.417 6.435 1.00 92.06 104 ILE A C 1
ATOM 777 O O . ILE A 1 104 ? 3.672 14.404 5.767 1.00 92.06 104 ILE A O 1
ATOM 781 N N . ILE A 1 105 ? 3.080 12.729 7.148 1.00 86.75 105 ILE A N 1
ATOM 782 C CA . ILE A 1 105 ? 1.702 13.153 7.407 1.00 86.75 105 ILE A CA 1
ATOM 783 C C . ILE A 1 105 ? 1.586 13.408 8.917 1.00 86.75 105 ILE A C 1
ATOM 785 O O . ILE A 1 105 ? 2.040 12.561 9.690 1.00 86.75 105 ILE A O 1
ATOM 789 N N . PRO A 1 106 ? 1.015 14.549 9.351 1.00 73.44 106 PRO A N 1
ATOM 790 C CA . PRO A 1 106 ? 0.747 14.789 10.765 1.00 73.44 106 PRO A CA 1
ATOM 791 C C . PRO A 1 106 ? -0.253 13.756 11.303 1.00 73.44 106 PRO A C 1
ATOM 793 O O . PRO A 1 106 ? -1.221 13.424 10.617 1.00 73.44 106 PRO A O 1
ATOM 796 N N . ALA A 1 107 ? 0.027 13.244 12.504 1.00 65.38 107 ALA A N 1
ATOM 797 C CA . ALA A 1 107 ? -0.808 12.267 13.203 1.00 65.38 107 ALA A CA 1
ATOM 798 C C . ALA A 1 107 ? -2.133 12.859 13.694 1.00 65.38 107 ALA A C 1
ATOM 800 O O . ALA A 1 107 ? -2.139 14.052 14.076 1.00 65.38 107 ALA A O 1
#

Foldseek 3Di:
DDPVCVVPLKDKDWDWDLDDPPDPQWDWFDWDQPFPDDPDDDPDPPDDDPPPPPPCDPTGDTTTTRLPPMDMDRCVVVVDDDGGHDDVVSVVVSVVSNCVVVVVDDD

Radius of gyration: 15.48 Å; chains: 1; bounding box: 30×44×35 Å